Protein AF-A0A5K1EY35-F1 (afdb_monomer_lite)

Secondary structure (DSSP, 8-state):
-HHHHHHHHHHHHHHHHT-SSHHHHHHHHHHHHHHHHHHHHH-TTS-HHHHHHHHHHHHHHHHH---HHHHHHHHHHHH-

Organism: NCBI:txid210225

InterPro domains:
  IPR015403 Mon2/Sec7/BIG1-like, HDS [PF09324] (38-80)

Sequence (80 aa):
VWARIWSILSLHFISAGSHGDEKIAMYAIDSLRQLGMKYLERAELTKFTFQNDILKPFVVLMRNSRSPTIRSLIVDCIVQ

pLDDT: mean 84.71, std 12.22, range [50.75, 96.25]

Foldseek 3Di:
DVVVVLVVLLVVLLVQLLDPPNVSVLVSLVVLLVVLVVVVVVVPDDDPVVNVSSCVSLVSSCVNDPDPVSNVSSVVSVVD

Structure (mmCIF, N/CA/C/O backbone):
data_AF-A0A5K1EY35-F1
#
_entry.id   AF-A0A5K1EY35-F1
#
loop_
_atom_site.group_PDB
_atom_site.id
_atom_site.type_symbol
_atom_site.label_atom_id
_atom_site.label_alt_id
_atom_site.label_comp_id
_atom_site.label_asym_id
_atom_site.label_entity_id
_atom_site.label_seq_id
_atom_site.pdbx_PDB_ins_code
_atom_site.Cartn_x
_atom_site.Cartn_y
_atom_site.Cartn_z
_atom_site.occupancy
_atom_site.B_iso_or_equiv
_atom_site.auth_seq_id
_atom_site.auth_comp_id
_atom_site.auth_asym_id
_atom_site.auth_atom_id
_atom_site.pdbx_PDB_model_num
ATOM 1 N N . VAL A 1 1 ? -16.827 5.923 9.281 1.00 71.69 1 VAL A N 1
ATOM 2 C CA . VAL A 1 1 ? -16.368 6.826 8.192 1.00 71.69 1 VAL A CA 1
ATOM 3 C C . VAL A 1 1 ? -14.979 6.445 7.695 1.00 71.69 1 VAL A C 1
ATOM 5 O O . VAL A 1 1 ? -14.864 6.101 6.528 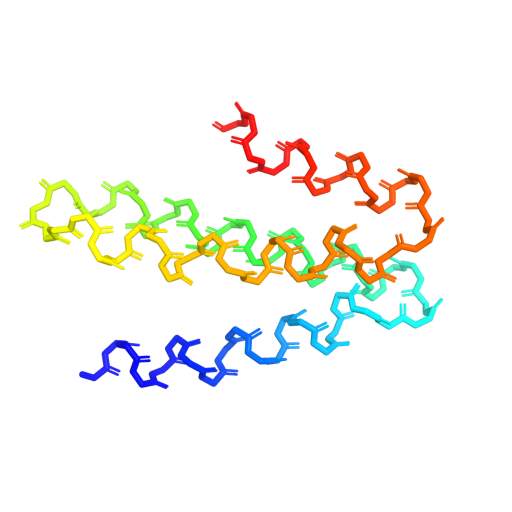1.00 71.69 1 VAL A O 1
ATOM 8 N N . TRP A 1 2 ? -13.961 6.410 8.564 1.00 78.31 2 TRP A N 1
ATOM 9 C CA . TRP A 1 2 ? -12.582 6.066 8.183 1.00 78.31 2 TRP A CA 1
ATOM 10 C C . TRP A 1 2 ? -12.443 4.729 7.437 1.00 78.31 2 TRP A C 1
ATOM 12 O O . TRP A 1 2 ? -11.891 4.718 6.349 1.00 78.31 2 TRP A O 1
ATOM 22 N N . ALA A 1 3 ? -13.049 3.639 7.924 1.00 78.69 3 ALA A N 1
ATOM 23 C CA . ALA A 1 3 ? -13.029 2.345 7.224 1.00 78.69 3 ALA A CA 1
ATOM 24 C C . ALA A 1 3 ? -13.554 2.415 5.772 1.00 78.69 3 ALA A C 1
ATOM 26 O O . ALA A 1 3 ? -13.043 1.733 4.889 1.00 78.69 3 ALA A O 1
ATOM 27 N N . ARG A 1 4 ? -14.538 3.287 5.497 1.00 84.62 4 ARG A N 1
ATOM 28 C CA . ARG A 1 4 ? -15.077 3.488 4.142 1.00 84.62 4 ARG A CA 1
ATOM 29 C C . ARG A 1 4 ? -14.106 4.268 3.255 1.00 84.62 4 ARG A C 1
ATOM 31 O O . ARG A 1 4 ? -13.962 3.939 2.086 1.00 84.62 4 ARG A O 1
ATOM 38 N N . ILE A 1 5 ? -13.425 5.267 3.817 1.00 87.00 5 ILE A N 1
ATOM 39 C CA . ILE A 1 5 ? -12.367 6.021 3.128 1.00 87.00 5 ILE A CA 1
ATOM 40 C C . ILE A 1 5 ? -11.183 5.096 2.831 1.00 87.00 5 ILE A C 1
ATOM 42 O O . ILE A 1 5 ? -10.724 5.030 1.694 1.00 87.00 5 ILE A O 1
ATOM 46 N N . TRP A 1 6 ? -10.742 4.327 3.829 1.00 88.00 6 TRP A N 1
ATOM 47 C CA . TRP A 1 6 ? -9.655 3.365 3.691 1.00 88.00 6 TRP A CA 1
ATOM 48 C C . TRP A 1 6 ? -9.955 2.306 2.635 1.00 88.00 6 TRP A C 1
ATOM 50 O O . TRP A 1 6 ? -9.088 2.001 1.830 1.00 88.00 6 TRP A O 1
ATOM 60 N N . SER A 1 7 ? -11.186 1.791 2.572 1.00 88.38 7 SER A N 1
ATOM 61 C CA . SER A 1 7 ? -11.576 0.829 1.535 1.00 88.38 7 SER A CA 1
ATOM 62 C C . SER A 1 7 ? -11.348 1.372 0.117 1.00 88.38 7 SER A C 1
ATOM 64 O O . SER A 1 7 ? -10.827 0.649 -0.728 1.00 88.38 7 SER A O 1
ATOM 66 N N . ILE A 1 8 ? -11.663 2.647 -0.132 1.00 93.62 8 ILE A N 1
ATOM 67 C CA . ILE A 1 8 ? -11.449 3.292 -1.437 1.00 93.62 8 ILE A CA 1
ATOM 68 C C . ILE A 1 8 ? -9.952 3.528 -1.683 1.00 93.62 8 ILE A C 1
ATOM 70 O O . ILE A 1 8 ? -9.435 3.178 -2.745 1.00 93.62 8 ILE A O 1
ATOM 74 N N . LEU A 1 9 ? -9.242 4.079 -0.694 1.00 92.94 9 LEU A N 1
ATOM 75 C CA . LEU A 1 9 ? -7.806 4.354 -0.801 1.00 92.94 9 LEU A CA 1
ATOM 76 C C . LEU A 1 9 ? -6.990 3.075 -1.004 1.00 92.94 9 LEU A C 1
ATOM 78 O O . LEU A 1 9 ? -6.114 3.036 -1.861 1.00 92.94 9 LEU A O 1
ATOM 82 N N . SER A 1 10 ? -7.306 2.011 -0.268 1.00 92.69 10 SER A N 1
ATOM 83 C CA . SER A 1 10 ? -6.637 0.717 -0.377 1.00 92.69 10 SER A CA 1
ATOM 84 C C . SER A 1 10 ? -6.743 0.157 -1.792 1.00 92.69 10 SER A C 1
ATOM 86 O O . SER A 1 10 ? -5.750 -0.342 -2.312 1.00 92.69 10 SER A O 1
ATOM 88 N N . LEU A 1 11 ? -7.916 0.238 -2.427 1.00 95.00 11 LEU A N 1
ATOM 89 C CA . LEU A 1 11 ? -8.091 -0.216 -3.809 1.00 95.00 11 LEU A CA 1
ATOM 90 C C . LEU A 1 11 ? -7.267 0.628 -4.786 1.00 95.00 11 LEU A C 1
ATOM 92 O O . LEU A 1 11 ? -6.633 0.082 -5.688 1.00 95.00 11 LEU A O 1
ATOM 96 N N . HIS A 1 12 ? -7.226 1.945 -4.577 1.00 96.12 12 HIS A N 1
ATOM 97 C CA . HIS A 1 12 ? -6.418 2.844 -5.395 1.00 96.12 12 HIS A CA 1
ATOM 98 C C . HIS A 1 12 ? -4.918 2.532 -5.283 1.00 96.12 12 HIS A C 1
ATOM 100 O O . HIS A 1 12 ? -4.251 2.372 -6.304 1.00 96.12 12 HIS A O 1
ATOM 106 N N . PHE A 1 13 ? -4.398 2.357 -4.064 1.00 96.25 13 PHE A N 1
ATOM 107 C CA . PHE A 1 13 ? -2.997 1.993 -3.842 1.00 96.25 13 PHE A CA 1
ATOM 108 C C . PHE A 1 13 ? -2.648 0.619 -4.411 1.00 96.25 13 PHE A C 1
ATOM 110 O O . PHE A 1 13 ? -1.569 0.464 -4.971 1.00 96.25 13 PHE A O 1
ATOM 117 N N . ILE A 1 14 ? -3.551 -0.365 -4.333 1.00 95.75 14 ILE A N 1
ATOM 118 C CA . ILE A 1 14 ? -3.335 -1.674 -4.968 1.00 95.75 14 ILE A CA 1
ATOM 119 C C . ILE A 1 14 ? -3.230 -1.521 -6.490 1.00 95.75 14 ILE A C 1
ATOM 121 O O . ILE A 1 14 ? -2.331 -2.097 -7.104 1.00 95.75 14 ILE A O 1
ATOM 125 N N . SER A 1 15 ? -4.122 -0.737 -7.100 1.00 96.12 15 SER A N 1
ATOM 126 C CA . SER A 1 15 ? -4.109 -0.501 -8.546 1.00 96.12 15 SER A CA 1
ATOM 127 C C . SER A 1 15 ? -2.839 0.226 -8.990 1.00 96.12 15 SER A C 1
ATOM 129 O O . SER A 1 15 ? -2.189 -0.209 -9.937 1.00 96.12 15 SER A O 1
ATOM 131 N N . ALA A 1 16 ? -2.467 1.312 -8.309 1.00 96.19 16 ALA A N 1
ATOM 132 C CA . ALA A 1 16 ? -1.286 2.102 -8.648 1.00 96.19 16 ALA A CA 1
ATOM 133 C C . ALA A 1 16 ? 0.023 1.358 -8.325 1.00 96.19 16 ALA A C 1
ATOM 135 O O . ALA A 1 16 ? 0.957 1.379 -9.119 1.00 96.19 16 ALA A O 1
ATOM 136 N N . GLY A 1 17 ? 0.070 0.624 -7.211 1.00 94.69 17 GLY A N 1
ATOM 137 C CA . GLY A 1 17 ? 1.203 -0.220 -6.820 1.00 94.69 17 GLY A CA 1
ATOM 138 C C . GLY A 1 17 ? 1.417 -1.438 -7.726 1.00 94.69 17 GLY A C 1
ATOM 139 O O . GLY A 1 17 ? 2.508 -1.998 -7.742 1.00 94.69 17 GLY A O 1
ATOM 140 N N . SER A 1 18 ? 0.397 -1.844 -8.490 1.00 94.25 18 SER A N 1
ATOM 141 C CA . SER A 1 18 ? 0.494 -2.920 -9.491 1.00 94.25 18 SER A CA 1
ATOM 142 C C . SER A 1 18 ? 0.757 -2.396 -10.910 1.00 94.25 18 SER A C 1
ATOM 144 O O . SER A 1 18 ? 0.671 -3.163 -11.870 1.00 94.25 18 SER A O 1
ATOM 146 N N . HIS A 1 19 ? 1.020 -1.097 -11.072 1.00 94.56 19 HIS A N 1
ATOM 147 C CA . HIS A 1 19 ? 1.236 -0.489 -12.379 1.00 94.56 19 HIS A CA 1
ATOM 148 C C . HIS A 1 19 ? 2.519 -1.026 -13.043 1.00 94.56 19 HIS A C 1
ATOM 150 O O . HIS A 1 19 ? 3.500 -1.328 -12.369 1.00 94.56 19 HIS A O 1
ATOM 156 N N . GLY A 1 20 ? 2.517 -1.144 -14.376 1.00 90.75 20 GLY A N 1
ATOM 157 C CA . GLY A 1 20 ? 3.665 -1.675 -15.128 1.00 90.75 20 GLY A CA 1
ATOM 158 C C . GLY A 1 20 ? 4.888 -0.750 -15.138 1.00 90.75 20 GLY A C 1
ATOM 159 O O . GLY A 1 20 ? 6.011 -1.214 -15.298 1.00 90.75 20 GLY A O 1
ATOM 160 N N . ASP A 1 21 ? 4.668 0.551 -14.946 1.00 93.00 21 ASP A N 1
ATOM 161 C CA . ASP A 1 21 ? 5.736 1.518 -14.679 1.00 93.00 21 ASP A CA 1
ATOM 162 C C . ASP A 1 21 ? 6.182 1.417 -13.215 1.00 93.00 21 ASP A C 1
ATOM 164 O O . ASP A 1 21 ? 5.418 1.713 -12.290 1.00 93.00 21 ASP A O 1
ATOM 168 N N . GLU A 1 22 ? 7.439 1.025 -13.025 1.00 89.81 22 GLU A N 1
ATOM 169 C CA . GLU A 1 22 ? 8.038 0.793 -11.714 1.00 89.81 22 GLU A CA 1
ATOM 170 C C . GLU A 1 22 ? 8.075 2.053 -10.840 1.00 89.81 22 GLU A C 1
ATOM 172 O O . GLU A 1 22 ? 7.905 1.951 -9.625 1.00 89.81 22 GLU A O 1
ATOM 177 N N . LYS A 1 23 ? 8.216 3.252 -11.424 1.00 93.62 23 LYS A N 1
ATOM 178 C CA . LYS A 1 23 ? 8.200 4.503 -10.652 1.00 93.62 23 LYS A CA 1
ATOM 179 C C . LYS A 1 23 ? 6.815 4.764 -10.080 1.00 93.62 23 LYS A C 1
ATOM 181 O O . LYS A 1 23 ? 6.703 5.120 -8.910 1.00 93.62 23 LYS A O 1
ATOM 186 N N . ILE A 1 24 ? 5.765 4.561 -10.877 1.00 95.25 24 ILE A N 1
ATOM 187 C CA . ILE A 1 24 ? 4.378 4.723 -10.412 1.00 95.25 24 ILE A CA 1
ATOM 188 C C . ILE A 1 24 ? 4.092 3.741 -9.274 1.00 95.25 24 ILE A C 1
ATOM 190 O O . ILE A 1 24 ? 3.589 4.151 -8.224 1.00 95.25 24 ILE A O 1
ATOM 194 N N . ALA A 1 25 ? 4.477 2.474 -9.451 1.00 93.94 25 ALA A N 1
ATOM 195 C CA . ALA A 1 25 ? 4.324 1.456 -8.421 1.00 93.94 25 ALA A CA 1
ATOM 196 C C . ALA A 1 25 ? 5.069 1.832 -7.129 1.00 93.94 25 ALA A C 1
ATOM 198 O O . ALA A 1 25 ? 4.493 1.784 -6.041 1.00 93.94 25 ALA A O 1
ATOM 199 N N . MET A 1 26 ? 6.320 2.277 -7.254 1.00 93.06 26 MET A N 1
ATOM 200 C CA . MET A 1 26 ? 7.160 2.689 -6.132 1.00 93.06 26 MET A CA 1
ATOM 201 C C . MET A 1 26 ? 6.551 3.854 -5.344 1.00 93.06 26 MET A C 1
ATOM 203 O O . MET A 1 26 ? 6.417 3.763 -4.123 1.00 93.06 26 MET A O 1
ATOM 207 N N . TYR A 1 27 ? 6.136 4.928 -6.025 1.00 95.19 27 TYR A N 1
ATOM 208 C CA . TYR A 1 27 ? 5.531 6.086 -5.361 1.00 95.19 27 TYR A CA 1
ATOM 209 C C . TYR A 1 27 ? 4.210 5.736 -4.673 1.00 95.19 27 TYR A C 1
ATOM 211 O O . TYR A 1 27 ? 3.932 6.241 -3.582 1.00 95.19 27 TYR A O 1
ATOM 219 N N . ALA A 1 28 ? 3.404 4.859 -5.278 1.00 95.88 28 ALA A N 1
ATOM 220 C CA . ALA A 1 28 ? 2.163 4.392 -4.675 1.00 95.88 28 ALA A CA 1
ATOM 221 C C . ALA A 1 28 ? 2.416 3.582 -3.395 1.00 95.88 28 ALA A C 1
ATOM 223 O O . ALA A 1 28 ? 1.730 3.797 -2.396 1.00 95.88 28 ALA A O 1
ATOM 224 N N . ILE A 1 29 ? 3.409 2.687 -3.403 1.00 94.12 29 ILE A N 1
ATOM 225 C CA . ILE A 1 29 ? 3.747 1.863 -2.237 1.00 94.12 29 ILE A CA 1
ATOM 226 C C . ILE A 1 29 ? 4.322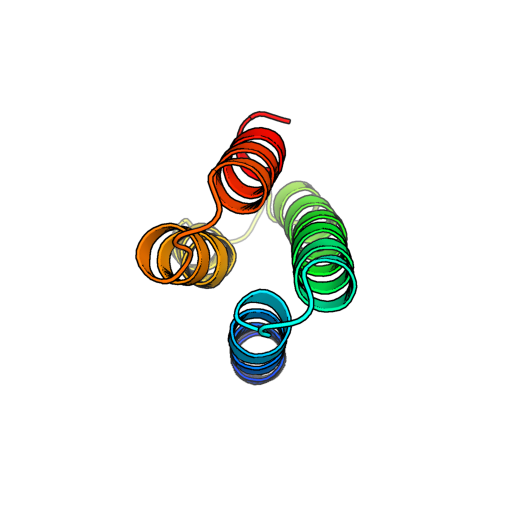 2.716 -1.103 1.00 94.12 29 ILE A C 1
ATOM 228 O O . ILE A 1 29 ? 3.897 2.557 0.042 1.00 94.12 29 ILE A O 1
ATOM 232 N N . ASP A 1 30 ? 5.223 3.658 -1.395 1.00 93.44 30 ASP A N 1
ATOM 233 C CA . ASP A 1 30 ? 5.764 4.536 -0.350 1.00 93.44 30 ASP A CA 1
ATOM 234 C C . ASP A 1 30 ? 4.683 5.467 0.224 1.00 93.44 30 ASP A C 1
ATOM 236 O O . ASP A 1 30 ? 4.584 5.631 1.440 1.00 93.44 30 ASP A O 1
ATOM 240 N N . SER A 1 31 ? 3.783 5.988 -0.615 1.00 94.44 31 SER A N 1
ATOM 241 C CA . SER A 1 31 ? 2.631 6.773 -0.145 1.00 94.44 31 SER A CA 1
ATOM 242 C C . SER A 1 31 ? 1.702 5.949 0.756 1.00 94.44 31 SER A C 1
ATOM 244 O O . SER A 1 31 ? 1.243 6.438 1.792 1.00 94.44 31 SER A O 1
ATOM 246 N N . LEU A 1 32 ? 1.449 4.684 0.394 1.00 94.00 32 LEU A N 1
ATOM 247 C CA . LEU A 1 32 ? 0.682 3.747 1.216 1.00 94.00 32 LEU A CA 1
ATOM 248 C C . LEU A 1 32 ? 1.372 3.500 2.566 1.00 94.00 32 LEU A C 1
ATOM 250 O O . LEU A 1 32 ? 0.691 3.496 3.591 1.00 94.00 32 LEU A O 1
ATOM 254 N N . ARG A 1 33 ? 2.702 3.340 2.586 1.00 90.88 33 ARG A N 1
ATOM 255 C CA . ARG A 1 33 ? 3.502 3.199 3.814 1.00 90.88 33 ARG A CA 1
ATOM 256 C C . ARG A 1 33 ? 3.384 4.420 4.708 1.00 90.88 33 ARG A C 1
ATOM 258 O O . ARG A 1 33 ? 2.996 4.281 5.864 1.00 90.88 33 ARG A O 1
ATOM 265 N N . GLN A 1 34 ? 3.670 5.609 4.183 1.00 90.56 34 GLN A N 1
ATOM 266 C CA . GLN A 1 34 ? 3.609 6.850 4.959 1.00 90.56 34 GLN A CA 1
ATOM 267 C C . GLN A 1 34 ? 2.226 7.058 5.589 1.00 90.56 34 GLN A C 1
ATOM 269 O O . GLN A 1 34 ? 2.119 7.482 6.742 1.00 90.56 34 GLN A O 1
ATOM 274 N N . LEU A 1 35 ? 1.163 6.736 4.845 1.00 88.75 35 LEU A N 1
ATOM 275 C CA . LEU A 1 35 ? -0.196 6.789 5.363 1.00 88.75 35 LEU A CA 1
ATOM 276 C C . LEU A 1 35 ? -0.435 5.695 6.414 1.00 88.75 35 LEU A C 1
ATOM 278 O O . LEU A 1 35 ? -0.897 6.005 7.506 1.00 88.75 35 LEU A O 1
ATOM 282 N N . GLY A 1 36 ? -0.094 4.438 6.126 1.00 83.75 36 GLY A N 1
ATOM 283 C CA . GLY A 1 36 ? -0.276 3.310 7.043 1.00 83.75 36 GLY A CA 1
ATOM 284 C C . GLY A 1 36 ? 0.408 3.520 8.397 1.00 83.75 36 GLY A C 1
ATOM 285 O O . GLY A 1 36 ? -0.241 3.361 9.431 1.00 83.75 36 GLY A O 1
ATOM 286 N N . MET A 1 37 ? 1.667 3.970 8.396 1.00 82.38 37 MET A N 1
ATOM 287 C CA . MET A 1 37 ? 2.466 4.191 9.610 1.00 82.38 37 MET A CA 1
ATOM 288 C C . MET A 1 37 ? 1.876 5.278 10.509 1.00 82.38 37 MET A C 1
ATOM 290 O O . MET A 1 37 ? 1.615 5.026 11.684 1.00 82.38 37 MET A O 1
ATOM 294 N N . LYS A 1 38 ? 1.520 6.444 9.945 1.00 80.38 38 LYS A N 1
ATOM 295 C CA . LYS A 1 38 ? 0.862 7.524 10.708 1.00 80.38 38 LYS A CA 1
ATOM 296 C C . LYS A 1 38 ? -0.442 7.081 11.370 1.00 80.38 38 LYS A C 1
ATOM 298 O O . LYS A 1 38 ? -0.865 7.669 12.366 1.00 80.38 38 LYS A O 1
ATOM 303 N N . TYR A 1 39 ? -1.121 6.095 10.790 1.00 73.50 39 TYR A N 1
ATOM 304 C CA . TYR A 1 39 ? -2.360 5.561 11.342 1.00 73.50 39 TYR A CA 1
ATOM 305 C C . TYR A 1 39 ? -2.126 4.469 12.383 1.00 73.50 39 TYR A C 1
ATOM 307 O O . TYR A 1 39 ? -2.864 4.442 13.366 1.00 73.50 39 TYR A O 1
ATOM 315 N N . LEU A 1 40 ? -1.109 3.620 12.217 1.00 71.50 40 LEU A N 1
ATOM 316 C CA . LEU A 1 40 ? -0.704 2.645 13.234 1.00 71.50 40 LEU A CA 1
ATOM 317 C C . LEU A 1 40 ? -0.246 3.343 14.523 1.00 71.50 40 LEU A C 1
ATOM 319 O O . LEU A 1 40 ? -0.696 2.958 15.600 1.00 71.50 40 LEU A O 1
ATOM 323 N N . GLU A 1 41 ? 0.527 4.427 14.407 1.00 72.00 41 GLU A N 1
ATOM 324 C CA . GLU A 1 41 ? 0.981 5.257 15.538 1.00 72.00 41 GLU A CA 1
ATOM 325 C C . GLU A 1 41 ? -0.176 5.907 16.318 1.00 72.00 41 GLU A C 1
ATOM 327 O O . GLU A 1 41 ? -0.092 6.107 17.525 1.00 72.00 41 GLU A O 1
ATOM 332 N N . ARG A 1 42 ? -1.285 6.239 15.644 1.00 64.88 42 ARG A N 1
ATOM 333 C CA . ARG A 1 42 ? -2.471 6.850 16.277 1.00 64.88 42 ARG A CA 1
ATOM 334 C C . ARG A 1 42 ? -3.465 5.830 16.828 1.00 64.88 42 ARG A C 1
ATOM 336 O O . ARG A 1 42 ? -4.403 6.215 17.526 1.00 64.88 42 ARG A O 1
ATOM 343 N N . ALA A 1 43 ? -3.317 4.553 16.482 1.00 55.88 43 ALA A N 1
ATOM 344 C CA . ALA A 1 43 ? -4.303 3.513 16.751 1.00 55.88 43 ALA A CA 1
ATOM 345 C C . ALA A 1 43 ? -4.044 2.719 18.043 1.00 55.88 43 ALA A C 1
ATOM 347 O O . ALA A 1 43 ? -4.634 1.647 18.196 1.00 55.88 43 ALA A O 1
ATOM 348 N N . GLU A 1 44 ? -3.265 3.247 18.999 1.00 52.59 44 GLU A N 1
ATOM 349 C CA . GLU A 1 44 ? -3.070 2.634 20.331 1.00 52.59 44 GLU A CA 1
ATOM 350 C C . GLU A 1 44 ? -4.390 2.323 21.078 1.00 52.59 44 GLU A C 1
ATOM 352 O O . GLU A 1 44 ? -4.387 1.566 22.042 1.00 52.59 44 GLU A O 1
ATOM 357 N N . LEU A 1 45 ? -5.548 2.832 20.625 1.00 50.75 45 LEU A N 1
ATOM 358 C CA . LEU A 1 45 ? -6.825 2.713 21.339 1.00 50.75 45 LEU A CA 1
ATOM 359 C C . LEU A 1 45 ? -7.949 1.932 20.626 1.00 50.75 45 LEU A C 1
ATOM 361 O O . LEU A 1 45 ? -9.004 1.730 21.227 1.00 50.75 45 LEU A O 1
ATOM 365 N N . THR A 1 46 ? -7.788 1.440 19.388 1.00 51.47 46 THR A N 1
ATOM 366 C CA . THR A 1 46 ? -8.920 0.817 18.655 1.00 51.47 46 THR A CA 1
ATOM 367 C C . THR A 1 46 ? -8.569 -0.463 17.890 1.00 51.47 46 THR A C 1
ATOM 369 O O . THR A 1 46 ? -8.382 -0.426 16.682 1.00 51.47 46 THR A O 1
ATOM 372 N N . LYS A 1 47 ? -8.599 -1.600 18.608 1.00 57.66 47 LYS A N 1
ATOM 373 C CA . LYS A 1 47 ? -8.817 -3.004 18.164 1.00 57.66 47 LYS A CA 1
ATOM 3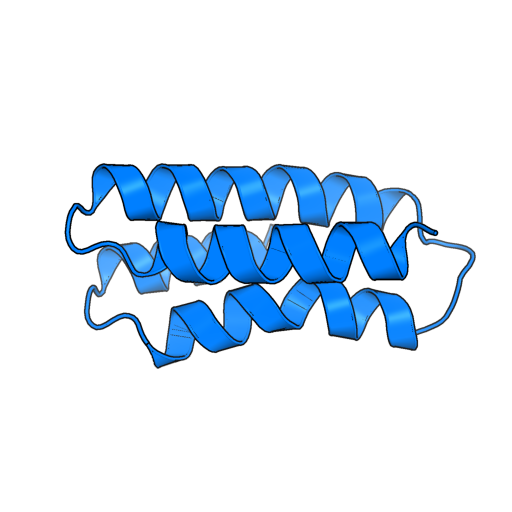74 C C . LYS A 1 47 ? -7.971 -3.555 16.989 1.00 57.66 47 LYS A C 1
ATOM 376 O O . LYS A 1 47 ? -7.961 -3.028 15.882 1.00 57.66 47 LYS A O 1
ATOM 381 N N . PHE A 1 48 ? -7.445 -4.772 17.185 1.00 57.22 48 PHE A N 1
ATOM 382 C CA . PHE A 1 48 ? -6.756 -5.649 16.208 1.00 57.22 48 PHE A CA 1
ATOM 383 C C . PHE A 1 48 ? -7.351 -5.703 14.782 1.00 57.22 48 PHE A C 1
ATOM 385 O O . PHE A 1 48 ? -6.636 -5.939 13.810 1.00 57.22 48 PHE A O 1
ATOM 392 N N . THR A 1 49 ? -8.660 -5.490 14.626 1.00 62.53 49 THR A N 1
ATOM 393 C CA . THR A 1 49 ? -9.338 -5.451 13.321 1.00 62.53 49 THR A CA 1
ATOM 394 C C . THR A 1 49 ? -8.816 -4.348 12.400 1.00 62.53 49 THR A C 1
ATOM 396 O O . THR A 1 49 ? -8.731 -4.569 11.197 1.00 62.53 49 THR A O 1
ATOM 399 N N . PHE A 1 50 ? -8.425 -3.187 12.939 1.00 66.94 50 PHE A N 1
ATOM 400 C CA . PHE A 1 50 ? -8.000 -2.055 12.107 1.00 66.94 50 PHE A CA 1
ATOM 401 C C . PHE A 1 50 ? -6.571 -2.214 11.574 1.00 66.94 50 PHE A C 1
ATOM 403 O O . PHE A 1 50 ? -6.285 -1.856 10.434 1.00 66.94 50 PHE A O 1
ATOM 410 N N . GLN A 1 51 ? -5.688 -2.812 12.376 1.00 67.38 51 GLN A N 1
ATOM 411 C CA . GLN A 1 51 ? -4.311 -3.112 11.978 1.00 67.38 51 GLN A CA 1
ATOM 412 C C . GLN A 1 51 ? -4.276 -4.111 10.810 1.00 67.38 51 GLN A C 1
ATOM 414 O O . GLN A 1 51 ? -3.551 -3.907 9.839 1.00 67.38 51 GLN A O 1
ATOM 419 N N . ASN A 1 52 ? -5.131 -5.141 10.846 1.00 74.75 52 ASN A N 1
ATOM 420 C CA . ASN A 1 52 ? -5.257 -6.109 9.751 1.00 74.75 52 ASN A CA 1
ATOM 421 C C . ASN A 1 52 ? -5.696 -5.459 8.429 1.00 74.75 52 ASN A C 1
ATOM 423 O O . ASN A 1 52 ? -5.202 -5.827 7.364 1.00 74.75 52 ASN A O 1
ATOM 427 N N . ASP A 1 53 ? -6.606 -4.483 8.477 1.00 81.88 53 ASP A N 1
ATOM 428 C CA . ASP A 1 53 ? -7.097 -3.811 7.270 1.00 81.88 53 ASP A CA 1
ATOM 429 C C . ASP A 1 53 ? -6.044 -2.913 6.612 1.00 81.88 53 ASP A C 1
ATOM 431 O O . ASP A 1 53 ? -6.058 -2.765 5.387 1.00 81.88 53 ASP A O 1
ATOM 435 N N . ILE A 1 54 ? -5.110 -2.357 7.390 1.00 84.12 54 ILE 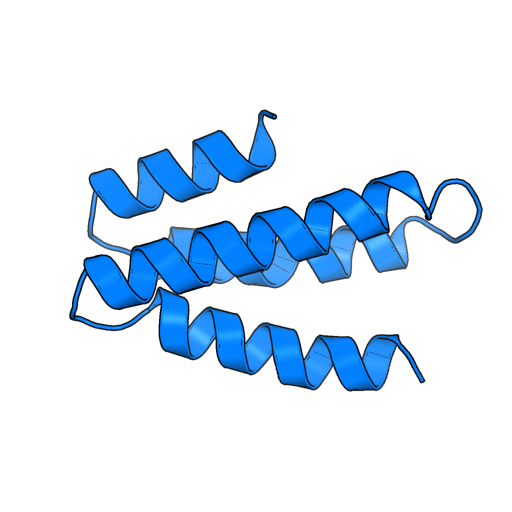A N 1
ATOM 436 C CA . ILE A 1 54 ? -4.003 -1.546 6.861 1.00 84.12 54 ILE A CA 1
ATOM 437 C C . ILE A 1 54 ? -2.976 -2.415 6.124 1.00 84.12 54 ILE A C 1
ATOM 439 O O . ILE A 1 54 ? -2.441 -2.001 5.097 1.00 84.12 54 ILE A O 1
ATOM 443 N N . LEU A 1 55 ? -2.738 -3.640 6.601 1.00 87.44 55 LEU A N 1
ATOM 444 C CA . LEU A 1 55 ? -1.743 -4.546 6.019 1.00 87.44 55 LEU A CA 1
ATOM 445 C C . LEU A 1 55 ? -2.214 -5.232 4.726 1.00 87.44 55 LEU A C 1
ATOM 447 O O . LEU A 1 55 ? -1.390 -5.592 3.883 1.00 87.44 55 LEU A O 1
ATOM 451 N N . LYS A 1 56 ? -3.529 -5.395 4.529 1.00 90.56 56 LYS A N 1
ATOM 452 C CA . LYS A 1 56 ? -4.116 -6.041 3.336 1.00 90.56 56 LYS A CA 1
ATOM 453 C C . LYS A 1 56 ? -3.537 -5.555 1.997 1.00 90.56 56 LYS A C 1
ATOM 455 O O . LYS A 1 56 ? -3.131 -6.414 1.212 1.00 90.56 56 LYS A O 1
ATOM 460 N N . PRO A 1 57 ? -3.468 -4.245 1.696 1.00 93.56 57 PRO A N 1
ATOM 461 C CA . PRO A 1 57 ? -2.915 -3.786 0.424 1.00 93.56 57 PRO A CA 1
ATOM 462 C C . PRO A 1 57 ? -1.444 -4.175 0.215 1.00 93.56 57 PRO A C 1
ATOM 464 O O . PRO A 1 57 ? -1.101 -4.588 -0.891 1.00 93.56 57 PRO A O 1
ATOM 467 N N . PHE A 1 58 ? -0.600 -4.171 1.253 1.00 92.06 58 PHE A N 1
ATOM 468 C CA . PHE A 1 58 ? 0.787 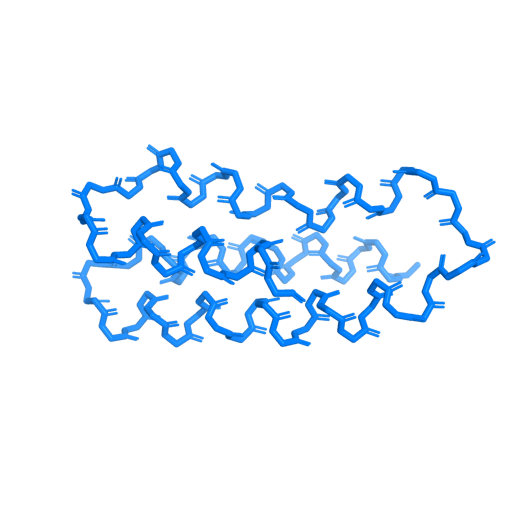-4.649 1.138 1.00 92.06 58 PHE A CA 1
ATOM 469 C C . PHE A 1 58 ? 0.856 -6.137 0.779 1.00 92.06 58 PHE A C 1
ATOM 471 O O . PHE A 1 58 ? 1.628 -6.529 -0.094 1.00 92.06 58 PHE A O 1
ATOM 478 N N . VAL A 1 59 ? 0.005 -6.968 1.391 1.00 91.88 59 VAL A N 1
ATOM 479 C CA . VAL A 1 59 ? -0.065 -8.409 1.088 1.00 91.88 59 VAL A CA 1
ATOM 480 C C . VAL A 1 59 ? -0.485 -8.654 -0.361 1.00 91.88 59 VAL A C 1
ATOM 482 O O . VAL A 1 59 ? 0.092 -9.508 -1.036 1.00 91.88 59 VAL A O 1
ATOM 485 N N . VAL A 1 60 ? -1.480 -7.911 -0.854 1.00 94.06 60 VAL A N 1
ATOM 486 C CA . VAL A 1 60 ? -1.943 -8.023 -2.246 1.00 94.06 60 VAL A CA 1
ATOM 487 C C . VAL A 1 60 ? -0.835 -7.613 -3.218 1.00 94.06 60 VAL A C 1
ATOM 489 O O . VAL A 1 60 ? -0.546 -8.350 -4.159 1.00 94.06 60 VAL A O 1
ATOM 492 N N . LEU A 1 61 ? -0.166 -6.488 -2.961 1.00 94.06 61 LEU A N 1
ATOM 493 C CA . LEU A 1 61 ? 0.933 -5.997 -3.795 1.00 94.06 61 LEU A CA 1
ATOM 494 C C . LEU A 1 61 ? 2.124 -6.965 -3.811 1.00 94.06 61 LEU A C 1
ATOM 496 O O . LEU A 1 61 ? 2.672 -7.245 -4.877 1.00 94.06 61 LEU A O 1
ATOM 500 N N . MET A 1 62 ? 2.470 -7.556 -2.664 1.00 92.88 62 MET A N 1
ATOM 501 C CA . MET A 1 62 ? 3.554 -8.538 -2.561 1.00 92.88 62 MET A CA 1
ATOM 502 C C . MET A 1 62 ? 3.269 -9.813 -3.367 1.00 92.88 62 MET A C 1
ATOM 504 O O . MET A 1 62 ? 4.188 -10.403 -3.932 1.00 92.88 62 MET A O 1
ATOM 508 N N . ARG A 1 63 ? 2.000 -10.241 -3.432 1.00 91.06 63 ARG A N 1
ATOM 509 C CA . ARG A 1 63 ? 1.572 -11.410 -4.221 1.00 91.06 63 ARG A CA 1
ATOM 510 C C . ARG A 1 63 ? 1.513 -11.125 -5.720 1.00 91.06 63 ARG A C 1
ATOM 512 O O . ARG A 1 63 ? 1.818 -12.012 -6.511 1.00 91.06 63 ARG A O 1
ATOM 519 N N . ASN A 1 64 ? 1.112 -9.915 -6.100 1.00 88.00 64 ASN A N 1
ATOM 520 C CA . ASN A 1 64 ? 0.924 -9.545 -7.503 1.00 88.00 64 ASN A CA 1
ATOM 521 C C . ASN A 1 64 ? 2.230 -9.121 -8.186 1.00 88.00 64 ASN A C 1
ATOM 523 O O . ASN A 1 64 ? 2.365 -9.272 -9.402 1.00 88.00 64 ASN A O 1
ATOM 527 N N . SER A 1 65 ? 3.193 -8.594 -7.428 1.00 87.69 65 SER A N 1
ATOM 528 C CA . SER A 1 65 ? 4.436 -8.084 -7.996 1.00 87.69 65 SER A CA 1
ATOM 529 C C . SER A 1 65 ? 5.397 -9.201 -8.406 1.00 87.69 65 SER A C 1
ATOM 531 O O . SER A 1 65 ? 5.760 -10.072 -7.615 1.00 87.69 65 SER A O 1
ATOM 533 N N . ARG A 1 66 ? 5.873 -9.132 -9.655 1.00 85.25 66 ARG A N 1
ATOM 534 C CA . ARG A 1 66 ? 6.972 -9.966 -10.173 1.00 85.25 66 ARG A CA 1
ATOM 535 C C . ARG A 1 66 ? 8.334 -9.271 -10.082 1.00 85.25 66 ARG A C 1
ATOM 537 O O . ARG A 1 66 ? 9.349 -9.930 -10.286 1.00 85.25 66 ARG A O 1
ATOM 544 N N . SER A 1 67 ? 8.364 -7.969 -9.778 1.00 88.81 67 SER A N 1
ATOM 545 C CA . SER A 1 67 ? 9.612 -7.211 -9.655 1.00 88.81 67 SER A CA 1
ATOM 546 C C . SER A 1 67 ? 10.254 -7.482 -8.287 1.00 88.81 67 SER A C 1
ATOM 548 O O . SER A 1 67 ? 9.625 -7.212 -7.258 1.00 88.81 67 SER A O 1
ATOM 550 N N . PRO A 1 68 ? 11.496 -8.001 -8.237 1.00 88.88 68 PRO A N 1
ATOM 551 C CA . PRO A 1 68 ? 12.205 -8.207 -6.977 1.00 88.88 68 PRO A CA 1
ATOM 552 C C . PRO A 1 68 ? 12.453 -6.884 -6.242 1.00 88.88 68 PRO A C 1
ATOM 554 O O . PRO A 1 68 ? 12.339 -6.852 -5.020 1.00 88.88 68 PRO A O 1
ATOM 557 N N . THR A 1 69 ? 12.691 -5.791 -6.972 1.00 89.38 69 THR A N 1
ATOM 558 C CA . THR A 1 69 ? 12.848 -4.438 -6.419 1.00 89.38 69 THR A CA 1
ATOM 559 C C . THR A 1 69 ? 11.594 -3.996 -5.674 1.00 89.38 69 THR A C 1
ATOM 561 O O . THR A 1 69 ? 11.660 -3.625 -4.505 1.00 89.38 69 THR A O 1
ATOM 564 N N . ILE A 1 70 ? 10.426 -4.112 -6.315 1.00 89.69 70 ILE A N 1
ATOM 565 C CA . ILE A 1 70 ? 9.141 -3.749 -5.703 1.00 89.69 70 ILE A CA 1
ATOM 566 C C . ILE A 1 70 ? 8.845 -4.630 -4.487 1.00 89.69 70 ILE A C 1
ATOM 568 O O . ILE A 1 70 ? 8.367 -4.138 -3.468 1.00 89.69 70 ILE A O 1
ATOM 572 N N . ARG A 1 71 ? 9.150 -5.930 -4.560 1.00 92.12 71 ARG A N 1
ATOM 573 C CA . ARG A 1 71 ? 8.976 -6.843 -3.423 1.00 92.12 71 ARG A CA 1
ATOM 574 C C . ARG A 1 71 ? 9.883 -6.482 -2.245 1.00 92.12 71 ARG A C 1
ATOM 576 O O . ARG A 1 71 ? 9.405 -6.517 -1.117 1.00 92.12 71 ARG A O 1
ATOM 583 N N . SER A 1 72 ? 11.142 -6.115 -2.497 1.00 90.94 72 SER A N 1
ATOM 584 C CA . SER A 1 72 ? 12.050 -5.617 -1.453 1.00 90.94 72 SER A CA 1
ATOM 585 C C . SER A 1 72 ? 11.487 -4.358 -0.810 1.00 90.94 72 SER A C 1
ATOM 587 O O . SER A 1 72 ? 11.364 -4.294 0.406 1.00 90.94 72 SER A O 1
ATOM 589 N N . LEU A 1 73 ? 11.032 -3.410 -1.631 1.00 90.00 73 LEU A N 1
ATOM 590 C CA . LEU A 1 73 ? 10.476 -2.153 -1.151 1.00 90.00 73 LEU A CA 1
ATOM 591 C C . LEU A 1 73 ? 9.242 -2.369 -0.265 1.00 90.00 73 LEU A C 1
ATOM 593 O O . LEU A 1 73 ? 9.120 -1.734 0.775 1.00 90.00 73 LEU A O 1
ATOM 597 N N . ILE A 1 74 ? 8.353 -3.303 -0.619 1.00 90.56 74 ILE A N 1
ATOM 598 C CA . ILE A 1 74 ? 7.204 -3.670 0.227 1.00 90.56 74 ILE A CA 1
ATOM 599 C C . ILE A 1 74 ? 7.658 -4.262 1.569 1.00 90.56 74 ILE A C 1
ATOM 601 O O . ILE A 1 74 ? 7.049 -3.963 2.594 1.00 90.56 74 ILE A O 1
ATOM 605 N N . VAL A 1 75 ? 8.705 -5.092 1.585 1.00 89.19 75 VAL A N 1
ATOM 606 C CA . VAL A 1 75 ? 9.258 -5.655 2.829 1.00 89.19 75 VAL A CA 1
ATOM 607 C C . VAL A 1 75 ? 9.855 -4.552 3.701 1.00 89.19 75 VAL A C 1
ATOM 609 O O . VAL A 1 75 ? 9.535 -4.486 4.888 1.00 89.19 75 VAL A O 1
ATOM 612 N N . ASP A 1 76 ? 10.628 -3.641 3.110 1.00 87.88 76 ASP A N 1
ATOM 613 C CA . ASP A 1 76 ? 11.210 -2.492 3.812 1.00 87.88 76 ASP A CA 1
ATOM 614 C C . ASP A 1 76 ? 10.124 -1.599 4.433 1.00 87.88 76 ASP A C 1
ATOM 616 O O . ASP A 1 76 ? 10.327 -1.023 5.500 1.00 87.88 76 ASP A O 1
ATOM 620 N N . CYS A 1 77 ? 8.941 -1.527 3.809 1.00 83.94 77 CYS A N 1
ATOM 621 C CA . CYS A 1 77 ? 7.798 -0.794 4.350 1.00 83.94 77 CYS A CA 1
ATOM 622 C C . CYS A 1 77 ? 7.203 -1.404 5.628 1.00 83.94 77 CYS A C 1
ATOM 624 O O . CYS A 1 77 ? 6.546 -0.678 6.365 1.00 83.94 77 CYS A O 1
ATOM 626 N N . ILE A 1 78 ? 7.355 -2.715 5.847 1.00 77.00 78 ILE A N 1
ATOM 627 C CA . ILE A 1 78 ? 6.744 -3.450 6.971 1.00 77.00 78 ILE A CA 1
ATOM 628 C C . ILE A 1 78 ? 7.716 -3.576 8.153 1.00 77.00 78 ILE A C 1
ATOM 630 O O . ILE A 1 78 ? 7.280 -3.709 9.293 1.00 77.00 78 ILE A O 1
ATOM 634 N N . VAL A 1 79 ? 9.024 -3.598 7.879 1.00 77.31 79 VAL A N 1
ATOM 635 C CA . VAL A 1 79 ? 10.071 -3.786 8.899 1.00 77.31 79 VAL A CA 1
ATOM 636 C C . VAL A 1 79 ? 10.403 -2.48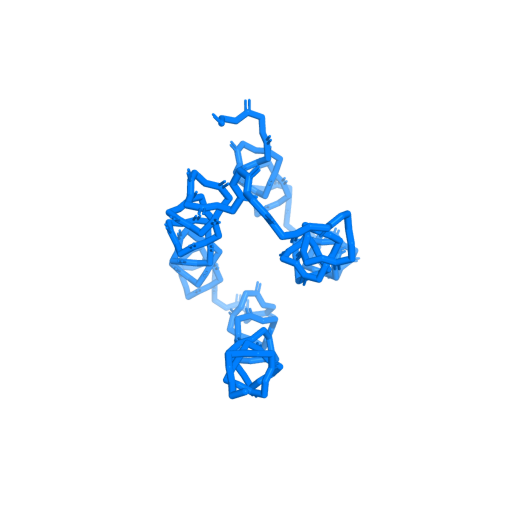8 9.652 1.00 77.31 79 VAL A C 1
ATOM 638 O O . VAL A 1 79 ? 10.883 -2.565 10.782 1.00 77.31 79 VAL A O 1
ATOM 641 N N . GLN A 1 80 ? 10.169 -1.324 9.037 1.00 59.16 80 GLN A N 1
ATOM 642 C CA . GLN A 1 80 ? 10.345 0.003 9.649 1.00 59.16 80 GLN A CA 1
ATOM 643 C C . GLN A 1 80 ? 9.162 0.385 10.534 1.00 59.16 80 GLN A C 1
ATOM 645 O O . GLN A 1 80 ? 9.412 1.064 11.553 1.00 59.16 80 GLN A O 1
#

Radius of gyration: 12.33 Å; chains: 1; bounding box: 29×19×36 Å